Protein AF-A0A1I2YF48-F1 (afdb_monomer_lite)

InterPro domains:
  IPR011146 HIT-like domain [PF01230] (10-34)
  IPR011146 HIT-like domain [PS51084] (1-42)
  IPR036265 HIT-like superfamily [G3DSA:3.30.428.10] (3-67)
  IPR036265 HIT-like superfamily [SSF54197] (9-45)

Sequence (70 aa):
MGRQGSRRGGVVVLNASGPETGQSVPHLHFHVVPCWSDDQATFWPADRSAHQVAGPVYDGLAAALTAPSA

Secondary structure (DSSP, 8-state):
-------EEEEEEE---SGGGT--SSS---EEEEEETTS----S-SS---PPPPS-HHHHHHHHHHSPP-

Organism: NCBI:txid504797

Radius of gyration: 18.93 Å; chains: 1; bounding box: 54×24×48 Å

pLDDT: mean 86.42, std 12.38, range [40.59, 97.06]

Structure (mmCIF, N/CA/C/O backbone):
data_AF-A0A1I2YF48-F1
#
_entry.id   AF-A0A1I2YF48-F1
#
loop_
_atom_site.group_PDB
_atom_site.id
_atom_site.type_symbol
_atom_site.label_atom_id
_atom_site.label_alt_id
_atom_site.label_comp_id
_atom_site.label_asym_id
_atom_site.label_entity_id
_atom_site.label_seq_id
_atom_site.pdbx_PDB_ins_code
_atom_site.Cartn_x
_atom_site.Cartn_y
_atom_site.Cartn_z
_atom_site.occupancy
_atom_site.B_iso_or_equiv
_atom_site.auth_seq_id
_atom_site.auth_comp_id
_atom_site.auth_asym_id
_atom_site.auth_atom_id
_atom_site.pdbx_PDB_model_num
ATOM 1 N N . MET A 1 1 ? -27.504 -8.100 28.278 1.00 40.59 1 MET A N 1
ATOM 2 C CA . MET A 1 1 ? -27.049 -8.189 26.875 1.00 40.59 1 MET A CA 1
ATOM 3 C C . MET A 1 1 ? -25.550 -7.895 26.853 1.00 40.59 1 MET A C 1
ATOM 5 O O . MET A 1 1 ? -25.165 -6.737 26.933 1.00 40.59 1 MET A O 1
ATOM 9 N N . GLY A 1 2 ? -24.695 -8.919 26.918 1.00 44.53 2 GLY A N 1
ATOM 10 C CA . GLY A 1 2 ? -23.243 -8.717 26.937 1.00 44.53 2 GLY A CA 1
ATOM 11 C C . GLY A 1 2 ? -22.745 -8.358 25.540 1.00 44.53 2 GLY A C 1
ATOM 12 O O . GLY A 1 2 ? -23.017 -9.099 24.599 1.00 44.53 2 GLY A O 1
ATOM 13 N N . ARG A 1 3 ? -22.026 -7.238 25.394 1.00 57.75 3 ARG A N 1
ATOM 14 C CA . ARG A 1 3 ? -21.211 -6.965 24.202 1.00 57.75 3 ARG A CA 1
ATOM 15 C C . ARG A 1 3 ? -20.135 -8.051 24.162 1.00 57.75 3 ARG A C 1
ATOM 17 O O . ARG A 1 3 ? -19.110 -7.925 24.825 1.00 57.75 3 ARG A O 1
ATOM 24 N N . GLN A 1 4 ? -20.391 -9.144 23.449 1.00 58.66 4 GLN A N 1
ATOM 25 C CA . GLN A 1 4 ? -19.322 -10.031 23.010 1.00 58.66 4 GLN A CA 1
ATOM 26 C C . GLN A 1 4 ? -18.424 -9.156 22.137 1.00 58.66 4 GLN A C 1
ATOM 28 O O . GLN A 1 4 ? -18.828 -8.741 21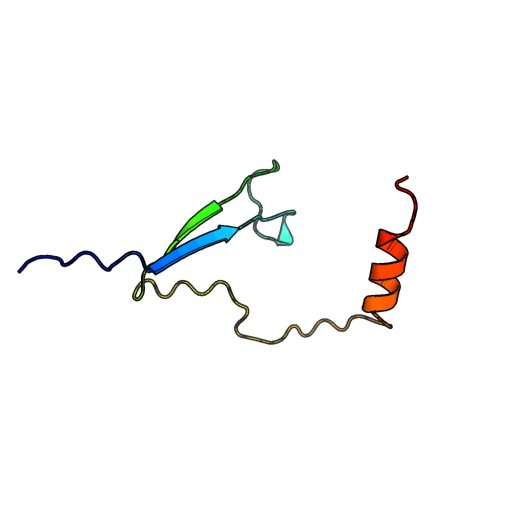.054 1.00 58.66 4 GLN A O 1
ATOM 33 N N . GLY A 1 5 ? -17.275 -8.740 22.671 1.00 57.47 5 GLY A N 1
ATOM 34 C CA . GLY A 1 5 ? -16.306 -7.982 21.896 1.00 57.47 5 GLY A CA 1
ATOM 35 C C . GLY A 1 5 ? -15.929 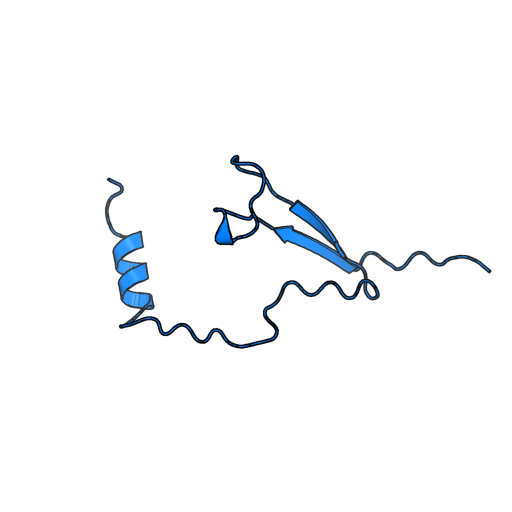-8.825 20.688 1.00 57.47 5 GLY A C 1
ATOM 36 O O . GLY A 1 5 ? -15.498 -9.964 20.867 1.00 57.47 5 GLY A O 1
ATOM 37 N N . SER A 1 6 ? -16.147 -8.285 19.486 1.00 63.28 6 SER A N 1
ATOM 38 C CA . SER A 1 6 ? -15.705 -8.896 18.235 1.00 63.28 6 SER A CA 1
ATOM 39 C C . SER A 1 6 ? -14.280 -9.424 18.422 1.00 63.28 6 SER A C 1
ATOM 41 O O . SER A 1 6 ? -13.399 -8.733 18.953 1.00 63.28 6 SER A O 1
ATOM 43 N N . ARG A 1 7 ? -14.069 -10.702 18.105 1.00 63.69 7 ARG A N 1
ATOM 44 C CA . ARG A 1 7 ? -12.771 -11.354 18.280 1.00 63.69 7 ARG A CA 1
ATOM 45 C C . ARG A 1 7 ? -11.776 -10.668 17.346 1.00 63.69 7 ARG A C 1
ATOM 47 O O . ARG A 1 7 ? -12.042 -10.545 16.156 1.00 63.69 7 ARG A O 1
ATOM 54 N N . ARG A 1 8 ? -10.621 -10.253 17.876 1.00 63.91 8 ARG A N 1
ATOM 55 C CA . ARG A 1 8 ? -9.513 -9.753 17.046 1.00 63.91 8 ARG A CA 1
ATOM 56 C C . ARG A 1 8 ? -9.134 -10.836 16.034 1.00 63.91 8 ARG A C 1
ATOM 58 O O . ARG A 1 8 ? -8.766 -11.941 16.435 1.00 63.91 8 ARG A O 1
ATOM 65 N N . GLY A 1 9 ? -9.277 -10.519 14.752 1.00 77.81 9 GLY A N 1
ATOM 66 C CA . GLY A 1 9 ? -9.004 -11.418 13.631 1.00 77.81 9 GLY A CA 1
ATOM 67 C C . GLY A 1 9 ? -7.535 -11.416 13.210 1.00 77.81 9 GLY A C 1
ATOM 68 O O . GLY A 1 9 ? -7.059 -12.412 12.678 1.00 77.81 9 GLY A O 1
ATOM 69 N N . GLY A 1 10 ? -6.800 -10.335 13.497 1.00 89.06 10 GLY A N 1
ATOM 70 C CA . GLY A 1 10 ? -5.385 -10.203 13.150 1.00 89.06 10 GLY A CA 1
ATOM 71 C C . GLY A 1 10 ? -4.864 -8.774 13.292 1.00 89.06 10 GLY A C 1
ATOM 72 O O . GLY A 1 10 ? -5.481 -7.940 13.959 1.00 89.06 10 GLY A O 1
ATOM 73 N N . VAL A 1 11 ? -3.715 -8.505 12.670 1.00 91.31 11 VAL A N 1
ATOM 74 C CA . VAL A 1 11 ? -3.114 -7.169 12.546 1.00 91.31 11 VAL A CA 1
ATOM 75 C C . VAL A 1 11 ? -2.633 -6.942 11.115 1.00 91.31 11 VAL A C 1
ATOM 77 O O . VAL A 1 11 ? -2.195 -7.884 10.455 1.00 91.31 11 VAL A O 1
ATOM 80 N N . VAL A 1 12 ? -2.661 -5.690 10.668 1.00 91.81 12 VAL A N 1
ATOM 81 C CA . VAL A 1 12 ? -2.038 -5.224 9.424 1.00 91.81 12 VAL A CA 1
ATOM 82 C C . VAL A 1 12 ? -0.865 -4.309 9.777 1.00 91.81 12 VAL A C 1
ATOM 84 O O . VAL A 1 12 ? -0.976 -3.464 10.668 1.00 91.81 12 VAL A O 1
ATOM 87 N N . VAL A 1 13 ? 0.266 -4.487 9.090 1.00 94.00 13 VAL A N 1
ATOM 88 C CA . VAL A 1 13 ? 1.456 -3.632 9.212 1.00 94.00 13 VAL A CA 1
ATOM 89 C C . VAL A 1 13 ? 1.606 -2.822 7.929 1.00 94.00 13 VAL A C 1
ATOM 91 O O . VAL A 1 13 ? 1.656 -3.400 6.846 1.00 94.00 13 VAL A O 1
ATOM 94 N N . LEU A 1 14 ? 1.667 -1.493 8.047 1.00 93.50 14 LEU A N 1
ATOM 95 C CA . LEU A 1 14 ? 1.717 -0.564 6.911 1.00 93.50 14 LEU A CA 1
ATOM 96 C C . LEU A 1 14 ? 2.888 0.404 7.053 1.00 93.50 14 LEU A C 1
ATOM 98 O O . LEU A 1 14 ? 3.192 0.875 8.153 1.00 93.50 14 LEU A O 1
ATOM 102 N N . ASN A 1 15 ? 3.481 0.756 5.916 1.00 95.69 15 ASN A N 1
ATOM 103 C CA . ASN A 1 15 ? 4.396 1.877 5.774 1.00 95.69 15 ASN A CA 1
ATOM 104 C C . ASN A 1 15 ? 3.978 2.717 4.559 1.00 95.69 15 ASN A C 1
ATOM 106 O O . ASN A 1 15 ? 3.694 2.169 3.497 1.00 95.69 15 ASN A O 1
ATOM 110 N N . ALA A 1 16 ? 3.967 4.037 4.738 1.00 95.25 16 ALA A N 1
ATOM 111 C CA . ALA A 1 16 ? 3.788 5.014 3.675 1.00 95.25 16 ALA A CA 1
ATOM 112 C C . ALA A 1 16 ? 5.125 5.742 3.470 1.00 95.25 16 ALA A C 1
ATOM 114 O O . ALA A 1 16 ? 5.561 6.510 4.331 1.00 95.25 16 ALA A O 1
ATOM 115 N N . SER A 1 17 ? 5.798 5.452 2.356 1.00 95.81 17 SER A N 1
ATOM 116 C CA . SER A 1 17 ? 7.059 6.085 1.960 1.00 95.81 17 SER A CA 1
ATOM 117 C C . SER A 1 17 ? 6.818 7.061 0.806 1.00 95.81 17 SER A C 1
ATOM 119 O O . SER A 1 17 ? 6.766 6.659 -0.354 1.00 95.81 17 SER A O 1
ATOM 121 N N . GLY A 1 18 ? 6.689 8.350 1.128 1.00 94.56 18 GLY A N 1
ATOM 122 C CA . GLY A 1 18 ? 6.479 9.439 0.172 1.00 94.56 18 GLY A CA 1
ATOM 123 C C . GLY A 1 18 ? 5.061 10.040 0.210 1.00 94.56 18 GLY A C 1
ATOM 124 O O . GLY A 1 18 ? 4.115 9.349 0.599 1.00 94.56 18 GLY A O 1
ATOM 125 N N . PRO A 1 19 ? 4.874 11.307 -0.212 1.00 92.50 19 PRO A N 1
ATOM 126 C CA . PRO A 1 19 ? 3.596 12.023 -0.080 1.00 92.50 19 PRO A CA 1
ATOM 127 C C . PRO A 1 19 ? 2.408 11.324 -0.754 1.00 92.50 19 PRO A C 1
ATOM 129 O O . PRO A 1 19 ? 1.346 11.187 -0.151 1.00 92.50 19 PRO A O 1
ATOM 132 N N . GLU A 1 20 ? 2.617 10.783 -1.957 1.00 93.81 20 GLU A N 1
ATOM 133 C CA . GLU A 1 20 ? 1.582 10.089 -2.744 1.00 93.81 20 GLU A CA 1
ATOM 134 C C . GLU A 1 20 ? 1.140 8.749 -2.131 1.00 93.81 20 GLU A C 1
ATOM 136 O O . GLU A 1 20 ? 0.179 8.134 -2.585 1.00 93.81 20 GLU A O 1
ATOM 141 N N . THR A 1 21 ? 1.833 8.283 -1.088 1.00 92.31 21 THR A N 1
ATOM 142 C CA . THR A 1 21 ? 1.492 7.048 -0.364 1.00 92.31 21 THR A CA 1
ATOM 143 C C . THR A 1 21 ? 0.679 7.308 0.908 1.00 92.31 21 THR A C 1
ATOM 145 O O . THR A 1 21 ? 0.369 6.372 1.642 1.00 92.31 21 THR A O 1
ATOM 148 N N . GLY A 1 22 ? 0.329 8.572 1.183 1.00 92.38 22 GLY A N 1
ATOM 149 C CA . GLY A 1 22 ? -0.384 8.983 2.396 1.00 92.38 22 GLY A CA 1
ATOM 150 C C . GLY A 1 22 ? 0.528 9.309 3.584 1.00 92.38 22 GLY A C 1
ATOM 151 O O . GLY A 1 22 ? 0.050 9.413 4.714 1.00 92.38 22 GLY A O 1
ATOM 152 N N . GLN A 1 23 ? 1.834 9.486 3.358 1.00 96.19 23 GLN A N 1
ATOM 153 C CA . GLN A 1 23 ? 2.772 9.885 4.407 1.00 96.19 23 GLN A CA 1
ATOM 154 C C . GLN A 1 23 ? 2.533 11.343 4.828 1.00 96.19 23 GLN A C 1
ATOM 156 O O . GLN A 1 23 ? 2.715 12.262 4.032 1.00 96.19 23 GLN A O 1
ATOM 161 N N . SER A 1 24 ? 2.179 11.564 6.096 1.00 93.62 24 SER A N 1
ATOM 162 C CA . SER A 1 24 ? 1.950 12.911 6.647 1.00 93.62 24 SER A CA 1
ATOM 163 C C . SER A 1 24 ? 3.148 13.479 7.411 1.00 93.62 24 SER A C 1
ATOM 165 O O . SER A 1 24 ? 3.385 14.685 7.367 1.00 93.62 24 SER A O 1
ATOM 167 N N . VAL A 1 25 ? 3.920 12.631 8.102 1.00 95.25 25 VAL A N 1
ATOM 168 C CA . VAL A 1 25 ? 5.122 13.043 8.844 1.00 95.25 25 VAL A CA 1
ATOM 169 C C . VAL A 1 25 ? 6.369 12.477 8.155 1.00 95.25 25 VAL A C 1
ATOM 171 O O . VAL A 1 25 ? 6.447 11.259 7.973 1.00 95.25 25 VAL A O 1
ATOM 174 N N . PRO A 1 26 ? 7.359 13.315 7.783 1.00 94.88 26 PRO A N 1
ATOM 175 C CA . PRO A 1 26 ? 8.482 12.912 6.933 1.00 94.88 26 PRO A CA 1
ATOM 176 C C . PRO A 1 26 ? 9.602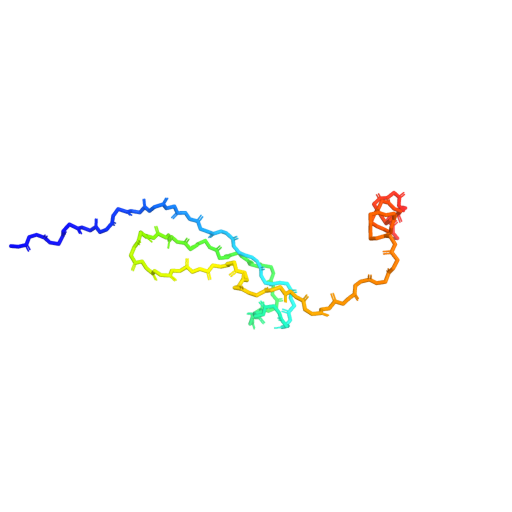 12.209 7.723 1.00 94.88 26 PRO A C 1
ATOM 178 O O . PRO A 1 26 ? 10.756 12.625 7.714 1.00 94.88 26 PRO A O 1
ATOM 181 N N . HIS A 1 27 ? 9.261 11.135 8.432 1.00 95.56 27 HIS A N 1
ATOM 182 C CA . HIS A 1 27 ? 10.215 10.189 9.010 1.00 95.56 27 HIS A CA 1
ATOM 183 C C . HIS A 1 27 ? 9.678 8.761 8.877 1.00 95.56 27 HIS A C 1
ATOM 185 O O . HIS A 1 27 ? 8.476 8.552 8.687 1.00 95.56 27 HIS A O 1
ATOM 191 N N . LEU A 1 28 ? 10.565 7.771 8.983 1.00 96.00 28 LEU A N 1
ATOM 192 C CA . LEU A 1 28 ? 10.179 6.363 8.952 1.00 96.00 28 LEU A CA 1
ATOM 193 C C . LEU A 1 28 ? 9.285 6.028 10.150 1.00 96.00 28 LEU A C 1
ATOM 195 O O . LEU A 1 28 ? 9.727 6.089 11.294 1.00 96.00 28 LEU A O 1
ATOM 199 N N . HIS A 1 29 ? 8.054 5.614 9.879 1.00 97.06 29 HIS A N 1
ATOM 200 C CA . HIS A 1 29 ? 7.145 5.070 10.878 1.00 97.06 29 HIS A CA 1
ATOM 201 C C . HIS A 1 29 ? 6.349 3.903 10.294 1.00 97.06 29 HIS A C 1
ATOM 203 O O . HIS A 1 29 ? 6.238 3.740 9.073 1.00 97.06 29 HIS A O 1
ATOM 209 N N . PHE A 1 30 ? 5.809 3.084 11.193 1.00 97.00 30 PHE A N 1
ATOM 210 C CA . PHE A 1 30 ? 4.959 1.949 10.865 1.00 97.00 30 PHE A CA 1
ATOM 211 C C . PHE A 1 30 ? 3.633 2.079 11.600 1.00 97.00 30 PHE A C 1
ATOM 213 O O . PHE A 1 30 ? 3.603 2.388 12.793 1.00 97.00 30 PHE A O 1
ATOM 220 N N . HIS A 1 31 ? 2.541 1.789 10.899 1.00 94.88 31 HIS A N 1
ATOM 221 C CA . HIS A 1 31 ? 1.246 1.579 11.531 1.00 94.88 31 HIS A CA 1
ATOM 222 C C . HIS A 1 31 ? 1.069 0.089 11.804 1.00 94.88 31 HIS A C 1
ATOM 224 O O . HIS A 1 31 ? 1.256 -0.733 10.909 1.00 94.88 31 HIS A O 1
ATOM 230 N N . VAL A 1 32 ? 0.677 -0.252 13.030 1.00 94.56 32 VAL A N 1
ATOM 231 C CA . VAL A 1 32 ? 0.216 -1.594 13.398 1.00 94.56 32 VAL A CA 1
ATOM 232 C C . VAL A 1 32 ? -1.263 -1.477 13.730 1.00 94.56 32 VAL A C 1
ATOM 234 O O . VAL A 1 32 ? -1.630 -0.940 14.776 1.00 94.56 32 VAL A O 1
ATOM 237 N N . VAL A 1 33 ? -2.114 -1.931 12.814 1.00 91.25 33 VAL A N 1
ATOM 238 C CA . VAL A 1 33 ? -3.566 -1.742 12.875 1.00 91.25 33 VAL A CA 1
ATOM 239 C C . VAL A 1 33 ? -4.224 -3.074 13.231 1.00 91.25 33 VAL A C 1
ATOM 241 O O . VAL A 1 33 ? -4.127 -4.020 12.452 1.00 91.25 33 VAL A O 1
ATOM 244 N N . PRO A 1 34 ? -4.863 -3.208 14.404 1.00 89.81 34 PRO A N 1
ATOM 245 C CA . PRO A 1 34 ? -5.654 -4.392 14.713 1.00 89.81 34 PRO A CA 1
ATOM 246 C C . PRO A 1 34 ? -6.889 -4.490 13.819 1.00 89.81 34 PRO A C 1
ATOM 248 O O . PRO A 1 34 ? -7.530 -3.472 13.571 1.00 89.81 34 PRO A O 1
ATOM 251 N N . CYS A 1 35 ? -7.237 -5.710 13.410 1.00 89.12 35 CYS A N 1
ATOM 252 C CA . CYS A 1 35 ? -8.401 -5.979 12.571 1.00 89.12 35 CYS A CA 1
ATOM 253 C C . CYS A 1 35 ? -9.393 -6.929 13.244 1.00 89.12 35 CYS A C 1
ATOM 255 O O . CYS A 1 35 ? -9.024 -7.816 14.029 1.00 89.12 35 CYS A O 1
ATOM 257 N N . TRP A 1 36 ? -10.655 -6.766 12.881 1.00 89.50 36 TRP A N 1
ATOM 258 C CA . TRP A 1 36 ? -11.807 -7.524 13.343 1.00 89.50 36 TRP A CA 1
ATOM 259 C C . TRP A 1 36 ? -12.638 -8.012 12.160 1.00 89.50 36 TRP A C 1
ATOM 261 O O . TRP A 1 36 ? -12.579 -7.453 11.074 1.00 89.50 36 TRP A O 1
ATOM 271 N N . SER A 1 37 ? -13.435 -9.062 12.354 1.00 86.44 37 SER A N 1
ATOM 272 C CA . SER A 1 37 ? -14.248 -9.626 11.264 1.00 86.44 37 SER A CA 1
ATOM 273 C C . SER A 1 37 ? -15.340 -8.680 10.746 1.00 86.44 37 SER A C 1
ATOM 275 O O . SER A 1 37 ? -15.885 -8.907 9.672 1.00 86.44 37 SER A O 1
ATOM 277 N N . ASP A 1 38 ? -15.697 -7.661 11.524 1.00 86.88 38 ASP A N 1
ATOM 278 C CA . ASP A 1 38 ? -16.802 -6.735 11.281 1.00 86.88 38 ASP A CA 1
ATOM 279 C C . ASP A 1 38 ? -16.360 -5.280 11.050 1.00 86.88 38 ASP A C 1
ATOM 281 O O . ASP A 1 38 ? -17.217 -4.414 10.895 1.00 86.88 38 ASP A O 1
ATOM 285 N N . ASP A 1 39 ? -15.055 -4.991 10.981 1.00 87.38 39 ASP A N 1
ATOM 286 C CA . ASP A 1 39 ? -14.547 -3.617 10.822 1.00 87.38 39 ASP A CA 1
ATOM 287 C C . ASP A 1 39 ? -14.533 -3.101 9.372 1.00 87.38 39 ASP A C 1
ATOM 289 O O . ASP A 1 39 ? -14.280 -1.917 9.148 1.00 87.38 39 ASP A O 1
ATOM 293 N N . GLN A 1 40 ? -14.834 -3.968 8.397 1.00 84.06 40 GLN A N 1
ATOM 294 C CA . GLN A 1 40 ? -14.823 -3.667 6.958 1.00 84.06 40 GLN A CA 1
ATOM 295 C C . GLN A 1 40 ? -13.469 -3.140 6.439 1.00 84.06 40 GLN A C 1
ATOM 297 O O . GLN A 1 40 ? -13.396 -2.600 5.332 1.00 84.06 40 GLN A O 1
ATOM 302 N N . ALA A 1 41 ? -12.381 -3.292 7.201 1.00 82.81 41 ALA A N 1
ATOM 303 C CA . ALA A 1 41 ? -11.075 -2.779 6.825 1.00 82.81 41 ALA A CA 1
ATOM 304 C C . ALA A 1 41 ? -10.484 -3.616 5.679 1.00 82.81 41 ALA A C 1
ATOM 306 O O . ALA A 1 41 ? -10.034 -4.745 5.869 1.00 82.81 41 ALA A O 1
ATOM 307 N N . THR A 1 42 ?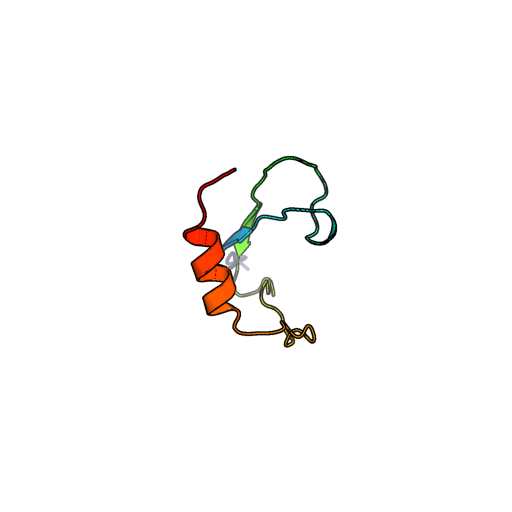 -10.471 -3.050 4.470 1.00 79.62 42 THR A N 1
ATOM 308 C CA . THR A 1 42 ? -9.837 -3.646 3.286 1.00 79.62 42 THR A CA 1
ATOM 309 C C . THR A 1 42 ? -8.654 -2.788 2.858 1.00 79.62 42 THR A C 1
ATOM 311 O O . THR A 1 42 ? -8.823 -1.635 2.477 1.00 79.62 42 THR A O 1
ATOM 314 N N . PHE A 1 43 ? -7.452 -3.364 2.903 1.00 81.06 43 PHE A N 1
ATOM 315 C CA . PHE A 1 43 ? -6.203 -2.707 2.483 1.00 81.06 43 PHE A CA 1
ATOM 316 C C . PHE A 1 43 ? -5.712 -3.193 1.112 1.00 81.06 43 PHE A C 1
ATOM 318 O O . PHE A 1 43 ? -4.592 -2.893 0.705 1.00 81.06 43 PHE A O 1
ATOM 325 N N . TRP A 1 44 ? -6.533 -3.979 0.412 1.00 84.94 44 TRP A N 1
ATOM 326 C CA . TRP A 1 44 ? -6.231 -4.489 -0.919 1.00 84.94 44 TRP A CA 1
ATOM 327 C C . TRP A 1 44 ? -6.916 -3.624 -1.983 1.00 84.94 44 TRP A C 1
ATOM 329 O O . TRP A 1 44 ? -8.067 -3.232 -1.775 1.00 84.94 44 TRP A O 1
ATOM 339 N N . PRO A 1 45 ? -6.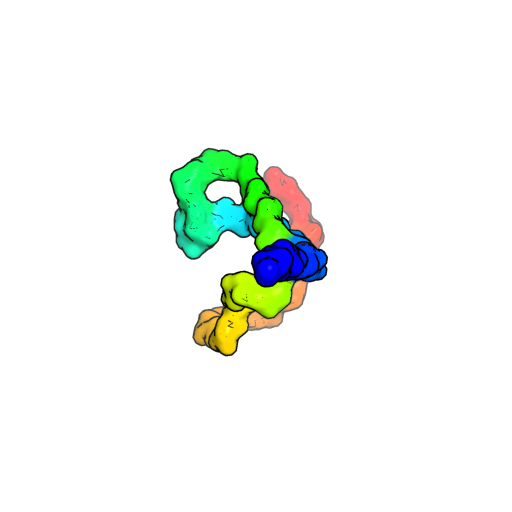264 -3.334 -3.123 1.00 86.25 45 PRO A N 1
ATOM 340 C CA . PRO A 1 45 ? -6.912 -2.630 -4.221 1.00 86.25 45 PRO A CA 1
ATOM 341 C C . PRO A 1 45 ? -8.163 -3.383 -4.681 1.00 86.25 45 PRO A C 1
ATOM 343 O O . PRO A 1 45 ? -8.100 -4.579 -4.966 1.00 86.25 45 PRO A O 1
ATOM 346 N N . ALA A 1 46 ? -9.291 -2.681 -4.766 1.00 89.69 46 ALA A N 1
ATOM 347 C CA . ALA A 1 46 ? -10.515 -3.248 -5.331 1.00 89.69 46 ALA A CA 1
ATOM 348 C C . ALA A 1 46 ? -10.388 -3.460 -6.849 1.00 89.69 46 ALA A C 1
ATOM 350 O O . ALA A 1 46 ? -10.952 -4.405 -7.396 1.00 89.69 46 ALA A O 1
ATOM 351 N N . ASP A 1 47 ? -9.596 -2.607 -7.503 1.00 93.19 47 ASP A N 1
ATOM 352 C CA . ASP A 1 47 ? -9.438 -2.564 -8.950 1.00 93.19 47 ASP A CA 1
ATOM 353 C C . ASP A 1 47 ? -8.000 -2.842 -9.385 1.00 93.19 47 ASP A C 1
ATOM 355 O O . ASP A 1 47 ? -7.024 -2.651 -8.651 1.00 93.19 47 ASP A O 1
ATOM 359 N N . ARG A 1 48 ? -7.860 -3.263 -10.643 1.00 92.38 48 ARG A N 1
ATOM 360 C CA . ARG A 1 48 ? -6.556 -3.418 -11.282 1.00 92.38 48 ARG A CA 1
ATOM 361 C C . ARG A 1 48 ? -5.977 -2.046 -11.628 1.00 92.38 48 ARG A C 1
ATOM 363 O O . ARG A 1 48 ? -6.659 -1.212 -12.215 1.00 92.38 48 ARG A O 1
ATOM 370 N N . SER A 1 49 ? -4.686 -1.855 -11.356 1.00 90.19 49 SER A N 1
ATOM 371 C CA . SER A 1 49 ? -3.955 -0.667 -11.809 1.00 90.19 49 SER A CA 1
ATOM 372 C C . SER A 1 49 ? -4.006 -0.524 -13.335 1.00 90.19 49 SER A C 1
ATOM 374 O O . SER A 1 49 ? -3.756 -1.487 -14.065 1.00 90.19 49 SER A O 1
ATOM 376 N N . ALA A 1 50 ? -4.292 0.691 -13.806 1.00 93.19 50 ALA A N 1
ATOM 377 C CA . ALA A 1 50 ? -4.249 1.049 -15.222 1.00 93.19 50 ALA A CA 1
ATOM 378 C C . ALA A 1 50 ? -2.829 1.390 -15.714 1.00 93.19 50 ALA A C 1
ATOM 380 O O . ALA A 1 50 ? -2.613 1.540 -16.917 1.00 93.19 50 ALA A O 1
ATOM 381 N N . HIS A 1 51 ? -1.854 1.515 -14.806 1.00 90.62 51 HIS A N 1
ATOM 382 C CA . HIS A 1 51 ? -0.477 1.824 -15.174 1.00 90.62 51 HIS A CA 1
ATOM 383 C C . HIS A 1 51 ? 0.163 0.646 -15.911 1.00 90.62 51 HIS A C 1
ATOM 385 O O . HIS A 1 51 ? 0.245 -0.468 -15.393 1.00 90.62 51 HIS A O 1
ATOM 391 N N . GLN A 1 52 ? 0.643 0.911 -17.123 1.00 89.62 52 GLN A N 1
ATOM 392 C CA . GLN A 1 52 ? 1.424 -0.043 -17.897 1.00 89.62 52 GLN A CA 1
ATOM 393 C C . GLN A 1 52 ? 2.902 0.132 -17.560 1.00 89.62 52 GLN A C 1
ATOM 395 O O . GLN A 1 52 ? 3.435 1.237 -17.641 1.00 89.62 52 GLN A O 1
ATOM 400 N N . VAL A 1 53 ? 3.568 -0.963 -17.198 1.00 87.94 53 VAL A N 1
ATOM 401 C CA . VAL A 1 53 ? 5.023 -0.980 -17.033 1.00 87.94 53 VAL A CA 1
ATOM 402 C C . VAL A 1 53 ? 5.632 -1.458 -18.346 1.00 87.94 53 VAL A C 1
ATOM 404 O O . VAL A 1 53 ? 5.285 -2.532 -18.836 1.00 87.94 53 VAL A O 1
ATOM 407 N N . ALA A 1 54 ? 6.490 -0.635 -18.946 1.00 85.50 54 ALA A N 1
ATOM 408 C CA . ALA A 1 54 ? 7.139 -0.965 -20.207 1.00 85.50 54 ALA A CA 1
ATOM 409 C C . ALA A 1 54 ? 8.263 -1.993 -20.001 1.00 85.50 54 ALA A C 1
ATOM 411 O O . ALA A 1 54 ? 9.068 -1.865 -19.080 1.00 85.50 54 ALA A O 1
ATOM 412 N N . GLY A 1 55 ? 8.353 -2.969 -20.907 1.00 85.88 55 GLY A N 1
ATOM 413 C CA . GLY A 1 55 ? 9.440 -3.950 -20.935 1.00 85.88 55 GLY A CA 1
ATOM 414 C C . GLY A 1 55 ? 9.345 -5.063 -19.877 1.00 85.88 55 GLY A C 1
ATOM 415 O O . GLY A 1 55 ? 8.362 -5.158 -19.136 1.00 85.88 55 GLY A O 1
ATOM 416 N N . PRO A 1 56 ? 10.350 -5.957 -19.827 1.00 90.19 56 PRO A N 1
ATOM 417 C CA . PRO A 1 56 ? 10.375 -7.081 -18.899 1.00 90.19 56 PRO A CA 1
ATOM 418 C C . PRO A 1 56 ? 10.720 -6.610 -17.478 1.00 90.19 56 PRO A C 1
ATOM 420 O O . PRO A 1 56 ? 11.883 -6.458 -17.110 1.00 90.19 56 PRO A O 1
ATOM 423 N N . VAL A 1 57 ? 9.685 -6.394 -16.660 1.00 91.88 57 VAL A N 1
ATOM 424 C CA . VAL A 1 57 ? 9.807 -5.910 -15.268 1.00 91.88 57 VAL A CA 1
ATOM 425 C C . VAL A 1 57 ? 10.775 -6.755 -14.438 1.00 91.88 57 VAL A C 1
ATOM 427 O O . VAL A 1 57 ? 11.566 -6.215 -13.667 1.00 91.88 57 VAL A O 1
ATOM 430 N N . TYR A 1 58 ? 10.737 -8.077 -14.619 1.00 93.12 58 TYR A N 1
ATOM 431 C CA . TYR A 1 58 ? 11.609 -9.004 -13.903 1.00 93.12 58 TYR A CA 1
ATOM 432 C C . TYR A 1 58 ? 13.088 -8.795 -14.229 1.00 93.12 58 TYR A C 1
ATOM 434 O O . TYR A 1 58 ? 13.903 -8.787 -13.310 1.00 93.12 58 TYR A O 1
ATOM 442 N N . ASP A 1 59 ? 13.431 -8.561 -15.496 1.00 93.25 59 ASP A N 1
ATOM 443 C CA . ASP A 1 59 ? 14.823 -8.370 -15.912 1.00 93.25 59 ASP A CA 1
ATOM 444 C C . ASP A 1 59 ? 15.374 -7.048 -15.368 1.00 93.25 59 ASP A C 1
ATOM 446 O O . ASP A 1 59 ? 16.495 -6.997 -14.865 1.00 93.25 59 ASP A O 1
ATOM 450 N N . GLY A 1 60 ? 14.558 -5.986 -15.396 1.00 90.56 60 GLY A N 1
ATOM 451 C CA . GLY A 1 60 ? 14.918 -4.691 -14.815 1.00 90.56 60 GLY A CA 1
ATOM 452 C C . GLY A 1 60 ? 15.154 -4.767 -13.304 1.00 90.56 60 GLY A C 1
ATOM 453 O O . GLY A 1 60 ? 16.142 -4.229 -12.802 1.00 90.56 60 GLY A O 1
ATOM 454 N N . LEU A 1 61 ? 14.286 -5.483 -12.581 1.00 92.69 61 LEU A N 1
ATOM 455 C CA . LEU A 1 61 ? 14.451 -5.732 -11.146 1.00 92.69 61 LEU A CA 1
ATOM 456 C C . LEU A 1 61 ? 15.704 -6.561 -10.848 1.00 92.69 61 LEU A C 1
ATOM 458 O O . LEU A 1 61 ? 16.473 -6.204 -9.956 1.00 92.69 61 LEU A O 1
ATOM 462 N N . ALA A 1 62 ? 15.927 -7.645 -11.593 1.00 94.00 62 ALA A N 1
ATOM 463 C CA . ALA A 1 62 ? 17.093 -8.503 -11.413 1.00 94.00 62 ALA A CA 1
ATOM 464 C C . ALA A 1 62 ? 18.395 -7.719 -11.629 1.00 94.00 62 ALA A C 1
ATOM 466 O O . ALA A 1 62 ? 19.292 -7.778 -10.789 1.00 94.00 62 ALA A O 1
ATOM 467 N N . ALA A 1 63 ? 18.466 -6.922 -12.699 1.00 92.88 63 ALA A N 1
ATOM 468 C CA . ALA A 1 63 ? 19.616 -6.071 -12.972 1.00 92.88 63 ALA A CA 1
ATOM 469 C C . ALA A 1 63 ? 19.885 -5.090 -11.818 1.00 92.88 63 ALA A C 1
ATOM 471 O O . ALA A 1 63 ? 21.014 -5.024 -11.333 1.00 92.88 63 ALA A O 1
ATOM 472 N N . ALA A 1 64 ? 18.854 -4.393 -11.324 1.00 91.75 64 ALA A N 1
ATOM 473 C CA . ALA A 1 64 ? 18.986 -3.425 -10.233 1.00 91.75 64 ALA A CA 1
ATOM 474 C C . ALA A 1 64 ? 19.476 -4.055 -8.918 1.00 91.75 64 ALA A C 1
ATOM 476 O O . ALA A 1 64 ? 20.296 -3.459 -8.228 1.00 91.75 64 ALA A O 1
ATOM 477 N N . LEU A 1 65 ? 19.021 -5.266 -8.585 1.00 94.56 65 LEU A N 1
ATOM 478 C CA . LEU A 1 65 ? 19.455 -5.979 -7.376 1.00 94.56 65 LEU A CA 1
ATOM 479 C C . LEU A 1 65 ? 20.905 -6.476 -7.451 1.00 94.56 65 LEU A C 1
ATOM 481 O O . LEU A 1 65 ? 21.532 -6.692 -6.417 1.00 94.56 65 LEU A O 1
ATOM 485 N N . THR A 1 66 ? 21.426 -6.683 -8.661 1.00 95.50 66 THR A N 1
ATOM 486 C CA . THR A 1 66 ? 22.819 -7.108 -8.886 1.00 95.50 66 THR A CA 1
ATOM 487 C C . THR A 1 66 ? 23.781 -5.950 -9.130 1.00 95.50 66 THR A C 1
ATOM 489 O O . THR A 1 66 ? 24.996 -6.153 -9.115 1.00 95.5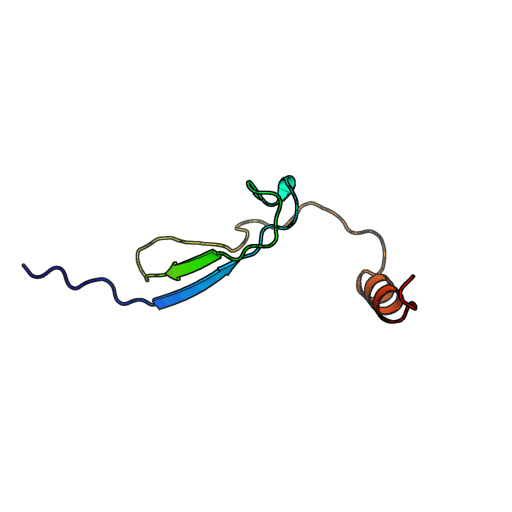0 66 THR A O 1
ATOM 492 N N . ALA A 1 67 ? 23.260 -4.743 -9.364 1.00 89.81 67 ALA A N 1
ATOM 493 C CA . ALA A 1 67 ? 24.083 -3.561 -9.534 1.00 89.81 67 ALA A CA 1
ATOM 494 C C . ALA A 1 67 ? 24.783 -3.223 -8.205 1.00 89.81 67 ALA A C 1
ATOM 496 O O . ALA A 1 67 ? 24.156 -3.294 -7.145 1.00 89.81 67 ALA A O 1
ATOM 497 N N . PRO A 1 68 ? 26.075 -2.858 -8.224 1.00 82.06 68 PRO A N 1
ATOM 498 C CA . PRO A 1 68 ? 26.748 -2.400 -7.019 1.00 82.06 68 PRO A CA 1
ATOM 499 C C . PRO A 1 68 ? 26.067 -1.127 -6.507 1.00 82.06 68 PRO A C 1
ATOM 501 O O . PRO A 1 68 ? 25.741 -0.235 -7.293 1.00 82.06 68 PRO A O 1
ATOM 504 N N . SER A 1 69 ? 25.855 -1.046 -5.192 1.00 80.12 69 SER A N 1
ATOM 505 C CA . SER A 1 69 ? 25.379 0.182 -4.557 1.00 80.12 69 SER A CA 1
ATOM 506 C C . SER A 1 69 ? 26.337 1.329 -4.884 1.00 80.12 69 SER A C 1
ATOM 508 O O . SER A 1 69 ? 27.553 1.159 -4.766 1.00 80.12 69 SER A O 1
ATOM 510 N N . ALA A 1 70 ? 25.776 2.456 -5.325 1.00 65.06 70 ALA A N 1
ATOM 511 C CA . ALA A 1 70 ? 26.515 3.692 -5.578 1.00 65.06 70 ALA A CA 1
ATOM 512 C C . ALA A 1 70 ? 27.122 4.277 -4.294 1.00 65.06 70 ALA A C 1
ATOM 514 O O . ALA A 1 70 ? 26.513 4.088 -3.213 1.00 65.06 70 ALA A O 1
#

Foldseek 3Di:
DDPPPFDFPAWDKDWQQDVVSVDDDNDTDIDIGTDGPPPPDDPDDPDDDPDDDPDDPVVVVVVVVPDDDD